Protein AF-A0A9X0DKF1-F1 (afdb_monomer_lite)

InterPro domains:
  IPR029063 S-adenosyl-L-methionine-dependent methyltransferase superfamily [G3DSA:3.40.50.150] (32-149)

Secondary structure (DSSP, 8-state):
-HHHHHTTSEEEEETTEEEE-HHHHHTT-HHHHHHHHHIIIIIHHHHHHHHHHHHHTTT----SSS--HHHHHTT-SS-HHHHHHT-HHHHHHHHHHHHHHHHHHHHHHTTTHHHHS-HHHHS--TTS--PPPPTT------TT-SS---

Foldseek 3Di:
DVVCCVVPQWPAPDVVRIDGDPNVVCCVDPLSVLQVLLCVLPPVLLVVCVVVVCVVVVVDDDDVDQDDSVCVSVVHSDDPVVVVVVPVPNVVSNLSNVVSVVVVCCVPVVVVCCVVCVLVVVQCPPPDPPDPPPPDDDSDDDDPPSDDDD

Radius of gyration: 23.32 Å; chains: 1; bounding box: 73×34×46 Å

Structure (mmCIF, N/CA/C/O backbone):
data_AF-A0A9X0DKF1-F1
#
_entry.id   AF-A0A9X0DKF1-F1
#
loop_
_atom_site.group_PDB
_atom_site.id
_atom_site.type_symbol
_atom_site.label_atom_id
_atom_site.label_alt_id
_atom_site.label_comp_id
_atom_site.label_asym_id
_atom_site.label_entity_id
_atom_site.label_seq_id
_atom_site.pdbx_PDB_ins_code
_atom_site.Cartn_x
_atom_site.Cartn_y
_atom_site.Cartn_z
_atom_site.occupancy
_atom_site.B_iso_or_equiv
_atom_site.auth_seq_id
_atom_site.auth_comp_id
_atom_site.auth_asym_id
_atom_site.auth_atom_id
_atom_site.pdbx_PDB_model_num
ATOM 1 N N . MET A 1 1 ? -21.777 5.552 7.125 1.00 92.00 1 MET A N 1
ATOM 2 C CA . MET A 1 1 ? -21.644 4.747 8.361 1.00 92.00 1 MET A CA 1
ATOM 3 C C . MET A 1 1 ? -22.256 3.355 8.259 1.00 92.00 1 MET A C 1
ATOM 5 O O . MET A 1 1 ? -21.546 2.410 8.569 1.00 92.00 1 MET A O 1
ATOM 9 N N . ARG A 1 2 ? -23.487 3.188 7.748 1.00 92.88 2 ARG A N 1
ATOM 10 C CA . ARG A 1 2 ? -24.169 1.877 7.619 1.00 92.88 2 ARG A CA 1
ATOM 11 C C . ARG A 1 2 ? -23.313 0.738 7.042 1.00 92.88 2 ARG A C 1
ATOM 13 O O . ARG A 1 2 ? -23.242 -0.325 7.644 1.00 92.88 2 ARG A O 1
ATOM 20 N N . ALA A 1 3 ? -22.587 0.974 5.945 1.00 94.75 3 ALA A N 1
ATOM 21 C CA . ALA A 1 3 ? -21.673 -0.027 5.383 1.00 94.75 3 ALA A CA 1
ATOM 22 C C . ALA A 1 3 ? -20.575 -0.450 6.382 1.00 94.75 3 ALA A C 1
ATOM 24 O O . ALA A 1 3 ? -20.350 -1.637 6.591 1.00 94.75 3 ALA A O 1
ATOM 25 N N . LEU A 1 4 ? -19.943 0.511 7.064 1.00 94.44 4 LEU A N 1
ATOM 26 C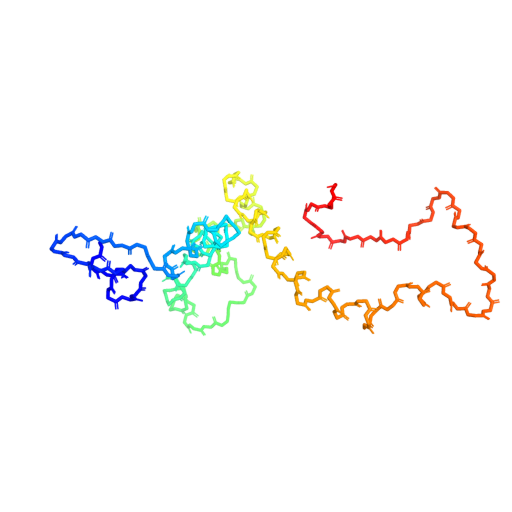 CA . LEU A 1 4 ? -18.884 0.253 8.047 1.00 94.44 4 LEU A CA 1
ATOM 27 C C . LEU A 1 4 ? -19.399 -0.455 9.306 1.00 94.44 4 LEU A C 1
ATOM 29 O O . LEU A 1 4 ? -18.665 -1.248 9.890 1.00 94.44 4 LEU A O 1
ATOM 33 N N . VAL A 1 5 ? -20.643 -0.197 9.710 1.00 95.75 5 VAL A N 1
ATOM 34 C CA . VAL A 1 5 ? -21.307 -0.942 10.790 1.00 95.75 5 VAL A CA 1
ATOM 35 C C . VAL A 1 5 ? -21.621 -2.367 10.336 1.00 95.75 5 VAL A C 1
ATOM 37 O O . VAL A 1 5 ? -21.288 -3.312 11.041 1.00 95.75 5 VAL A O 1
ATOM 40 N N . SER A 1 6 ? -22.150 -2.546 9.119 1.00 94.75 6 SER A N 1
ATOM 41 C CA . SER A 1 6 ? -22.485 -3.874 8.578 1.00 94.75 6 SER A CA 1
ATOM 42 C C . SER A 1 6 ? -21.275 -4.809 8.456 1.00 94.75 6 SER A C 1
ATOM 44 O O . SER A 1 6 ? -21.402 -6.010 8.666 1.00 94.75 6 SER A O 1
ATOM 46 N N . VAL A 1 7 ? -20.081 -4.260 8.189 1.00 94.19 7 VAL A N 1
ATOM 47 C CA . VAL A 1 7 ? -18.818 -5.023 8.158 1.00 94.19 7 VAL A CA 1
ATOM 48 C C . VAL A 1 7 ? -18.086 -5.046 9.515 1.00 94.19 7 VAL A C 1
ATOM 50 O O . VAL A 1 7 ? -16.983 -5.588 9.637 1.00 94.19 7 VAL A O 1
ATOM 53 N N . GLY A 1 8 ? -18.687 -4.459 10.554 1.00 93.44 8 GLY A N 1
ATOM 54 C CA . GLY A 1 8 ? -18.203 -4.481 11.936 1.00 93.44 8 GLY A CA 1
ATOM 55 C C . GLY A 1 8 ? -17.006 -3.573 12.226 1.00 93.44 8 GLY A C 1
ATOM 56 O O . GLY A 1 8 ? -16.334 -3.760 13.241 1.00 93.44 8 GLY A O 1
ATOM 57 N N . ILE A 1 9 ? -16.698 -2.602 11.361 1.00 94.94 9 ILE A N 1
ATOM 58 C CA . ILE A 1 9 ? -15.641 -1.618 11.632 1.00 94.94 9 ILE A CA 1
ATOM 59 C C . ILE A 1 9 ? -16.059 -0.689 12.772 1.00 94.94 9 ILE A C 1
ATOM 61 O O . ILE A 1 9 ? -15.239 -0.433 13.643 1.00 94.94 9 ILE A O 1
ATOM 65 N N . PHE A 1 10 ? -17.318 -0.252 12.814 1.00 96.38 10 PHE A N 1
ATOM 66 C CA . PHE A 1 10 ? -17.898 0.527 13.916 1.00 96.38 10 PHE A CA 1
ATOM 67 C C . PHE A 1 10 ? -19.101 -0.197 14.520 1.00 96.38 10 PHE A C 1
ATOM 69 O O . PHE A 1 10 ? -19.655 -1.100 13.896 1.00 96.38 10 PHE A O 1
ATOM 76 N N . THR A 1 11 ? -19.511 0.221 15.715 1.00 96.00 11 THR A N 1
ATOM 77 C CA . THR A 1 11 ? -20.733 -0.257 16.372 1.00 96.00 11 THR A CA 1
ATOM 78 C C . THR A 1 11 ? -21.731 0.893 16.451 1.00 96.00 11 THR A C 1
ATOM 80 O O . THR A 1 11 ? -21.369 1.963 16.931 1.00 96.00 11 THR A O 1
ATOM 83 N N . GLU A 1 12 ? -22.959 0.695 15.976 1.00 96.25 12 GLU A N 1
ATOM 84 C CA . GLU A 1 12 ? -24.074 1.622 16.216 1.00 96.25 12 GLU A CA 1
ATOM 85 C C . GLU A 1 12 ? -24.655 1.322 17.602 1.00 96.25 12 GLU A C 1
ATOM 87 O O . GLU A 1 12 ? -24.950 0.166 17.907 1.00 96.25 12 GLU A O 1
ATOM 92 N N . VAL A 1 13 ? -24.701 2.330 18.472 1.00 95.69 13 VAL A N 1
ATOM 93 C CA . VAL A 1 13 ? -25.112 2.196 19.883 1.00 95.69 13 VAL A CA 1
ATOM 94 C C . VAL A 1 13 ? -26.466 2.844 20.165 1.00 95.69 13 VAL A C 1
ATOM 96 O O . VAL A 1 13 ? -27.084 2.515 21.170 1.00 95.69 13 VAL A O 1
ATOM 99 N N . ASP A 1 14 ? -26.908 3.733 19.277 1.00 95.12 14 ASP A N 1
ATOM 100 C CA . ASP A 1 14 ? -28.234 4.349 19.241 1.00 95.12 14 ASP A CA 1
ATOM 101 C C . ASP A 1 14 ? -28.501 4.854 17.810 1.00 95.12 14 ASP A C 1
ATOM 103 O O . ASP A 1 14 ? -27.594 4.798 16.971 1.00 95.12 14 ASP A O 1
ATOM 107 N N . GLU A 1 15 ? -29.703 5.354 17.521 1.00 94.19 15 GLU A N 1
ATOM 108 C CA . GLU A 1 15 ? -30.057 5.917 16.214 1.00 94.19 15 GLU A CA 1
ATOM 109 C C . GLU A 1 15 ? -29.025 6.969 15.774 1.00 94.19 15 GLU A C 1
ATOM 111 O O . GLU A 1 15 ? -28.771 7.963 16.456 1.00 94.19 15 GLU A O 1
ATOM 116 N N . GLU A 1 16 ? -28.357 6.690 14.649 1.00 93.25 16 GLU A N 1
ATOM 117 C CA . GLU A 1 16 ? -27.294 7.523 14.073 1.00 93.25 16 GLU A CA 1
ATOM 118 C C . GLU A 1 16 ? -26.107 7.820 15.012 1.00 93.25 16 GLU A C 1
ATOM 120 O O . GLU A 1 16 ? -25.279 8.691 14.729 1.00 93.25 16 GLU A O 1
ATOM 125 N N . THR A 1 17 ? -25.952 7.046 16.088 1.00 95.75 17 THR A N 1
ATOM 126 C CA . THR A 1 17 ? -24.883 7.197 17.078 1.00 95.75 17 THR A CA 1
ATOM 127 C C . THR A 1 17 ? -23.934 6.005 17.034 1.00 95.75 17 THR A C 1
ATOM 129 O O . THR A 1 17 ? -24.336 4.851 17.176 1.00 95.75 17 THR A O 1
ATOM 132 N N . TYR A 1 18 ? -22.634 6.273 16.876 1.00 95.94 18 TYR A N 1
ATOM 133 C CA . TYR A 1 18 ? -21.626 5.239 16.626 1.00 95.94 18 TYR A CA 1
ATOM 134 C C . TYR A 1 18 ? -20.466 5.299 17.623 1.00 95.94 18 TYR A C 1
ATOM 136 O O . TYR A 1 18 ? -19.957 6.372 17.942 1.00 95.94 18 TYR A O 1
ATOM 144 N N . ALA A 1 19 ? -19.987 4.134 18.056 1.00 95.19 19 ALA A N 1
ATOM 145 C CA . ALA A 1 19 ? -18.855 3.984 18.963 1.00 95.19 19 ALA A CA 1
ATOM 146 C C . ALA A 1 19 ? -17.671 3.249 18.310 1.00 95.19 19 ALA A C 1
ATOM 148 O O . ALA A 1 19 ? -17.830 2.359 17.465 1.00 95.19 19 ALA A O 1
ATOM 149 N N . HIS A 1 20 ? -16.458 3.606 18.746 1.00 95.25 20 HIS A N 1
ATOM 150 C CA . HIS A 1 20 ? -15.231 2.906 18.372 1.00 95.25 20 HIS A CA 1
ATOM 151 C C . HIS A 1 20 ? -15.159 1.514 19.011 1.00 95.25 20 HIS A C 1
ATOM 153 O O . HIS A 1 20 ? -15.276 1.361 20.224 1.00 95.25 20 HIS A O 1
ATOM 159 N N . ASN A 1 21 ? -14.828 0.512 18.202 1.00 93.50 21 ASN A N 1
ATOM 160 C CA . ASN A 1 21 ? -14.467 -0.835 18.643 1.00 93.50 21 ASN A CA 1
ATOM 161 C C . ASN A 1 21 ? -13.005 -1.170 18.282 1.00 93.50 21 ASN A C 1
ATOM 163 O O . ASN A 1 21 ? -12.305 -0.369 17.652 1.00 93.50 21 ASN A O 1
ATOM 167 N N . THR A 1 22 ? -12.535 -2.365 18.647 1.00 93.19 22 THR A N 1
ATOM 168 C CA . THR A 1 22 ? -11.163 -2.822 18.364 1.00 93.19 22 THR A CA 1
ATOM 169 C C . THR A 1 22 ? -10.784 -2.706 16.883 1.00 93.19 22 THR A C 1
ATOM 171 O O . THR A 1 22 ? -9.667 -2.293 16.586 1.00 93.19 22 THR A O 1
ATOM 174 N N . ARG A 1 23 ? -11.701 -2.991 15.946 1.00 91.69 23 ARG A N 1
ATOM 175 C CA . ARG A 1 23 ? -11.438 -2.908 14.500 1.00 91.69 23 ARG A CA 1
ATOM 176 C C . ARG A 1 23 ? -11.299 -1.464 14.032 1.00 91.69 23 ARG A C 1
ATOM 178 O O . ARG A 1 23 ? -10.307 -1.154 13.383 1.00 91.69 23 ARG A O 1
ATOM 185 N N . SER A 1 24 ? -12.208 -0.558 14.407 1.00 92.56 24 SER A N 1
ATOM 186 C CA . SER A 1 24 ? -12.053 0.874 14.070 1.00 92.56 24 SER A CA 1
ATOM 187 C C . SER A 1 24 ? -10.771 1.485 14.641 1.00 92.56 24 SER A C 1
ATOM 189 O O . SER A 1 24 ? -10.168 2.340 13.999 1.00 92.56 24 SER A O 1
ATOM 191 N N . LYS A 1 25 ? -10.318 1.038 15.821 1.00 92.69 25 LYS A N 1
ATOM 192 C CA . LYS A 1 25 ? -9.076 1.524 16.438 1.00 92.69 25 LYS A CA 1
ATOM 193 C C . LYS A 1 25 ? -7.833 1.135 15.635 1.00 92.69 25 LYS A C 1
ATOM 195 O O . LYS A 1 25 ? -6.855 1.867 15.658 1.00 92.69 25 LYS A O 1
ATOM 200 N N . ILE A 1 26 ? -7.863 0.056 14.850 1.00 89.94 26 ILE A N 1
ATOM 201 C CA . ILE A 1 26 ? -6.753 -0.271 13.934 1.00 89.94 26 ILE A CA 1
ATOM 202 C C . ILE A 1 26 ? -6.556 0.857 12.910 1.00 89.94 26 ILE A C 1
ATOM 204 O O . ILE A 1 26 ? -5.426 1.215 12.590 1.00 89.94 26 ILE A O 1
ATOM 208 N N . PHE A 1 27 ? -7.641 1.501 12.470 1.00 87.88 27 PHE A N 1
ATOM 209 C CA . PHE A 1 27 ? -7.584 2.637 11.551 1.00 87.88 27 PHE A CA 1
ATOM 210 C C . PHE A 1 27 ? -7.053 3.920 12.195 1.00 87.88 27 PHE A C 1
ATOM 212 O O . PHE A 1 27 ? -6.965 4.921 11.493 1.00 87.88 27 PHE A O 1
ATOM 219 N N . THR A 1 28 ? -6.704 3.954 13.485 1.00 89.12 28 THR A N 1
ATOM 220 C CA . THR A 1 28 ? -5.980 5.091 14.088 1.00 89.12 28 THR A CA 1
ATOM 221 C C . THR A 1 28 ? -4.468 4.893 14.090 1.00 89.12 28 THR A C 1
ATOM 223 O O . THR A 1 28 ? -3.733 5.867 14.225 1.00 89.12 28 THR A O 1
ATOM 226 N N . ASN A 1 29 ? -3.994 3.664 13.880 1.00 89.94 29 ASN A N 1
ATOM 227 C CA . ASN A 1 29 ? -2.577 3.348 13.825 1.00 89.94 29 ASN A CA 1
ATOM 228 C C . ASN A 1 29 ? -1.939 3.900 12.533 1.00 89.94 29 ASN A C 1
ATOM 230 O O . ASN A 1 29 ? -2.387 3.591 11.427 1.00 89.94 29 ASN A O 1
ATOM 234 N N . THR A 1 30 ? -0.876 4.696 12.674 1.00 88.06 30 THR A N 1
ATOM 235 C CA . TH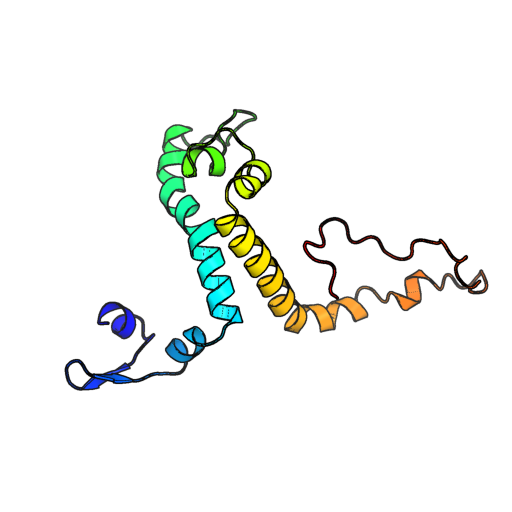R A 1 30 ? -0.180 5.340 11.546 1.00 88.06 30 THR A CA 1
ATOM 236 C C . THR A 1 30 ? 0.390 4.329 10.556 1.00 88.06 30 THR A C 1
ATOM 238 O O . THR A 1 30 ? 0.186 4.486 9.357 1.00 88.06 30 THR A O 1
ATOM 241 N N . LEU A 1 31 ? 1.019 3.253 11.039 1.00 87.12 31 LEU A N 1
ATOM 242 C CA . LEU A 1 31 ? 1.563 2.191 10.189 1.00 87.12 31 LEU A CA 1
ATOM 243 C C . LEU A 1 31 ? 0.461 1.556 9.328 1.00 87.12 31 LEU A C 1
ATOM 245 O O . LEU A 1 31 ? 0.611 1.408 8.117 1.00 87.12 31 LEU A O 1
ATOM 249 N N . PHE A 1 32 ? -0.680 1.229 9.937 1.00 88.12 32 PHE A N 1
ATOM 250 C CA . PHE A 1 32 ? -1.821 0.670 9.217 1.00 88.12 32 PHE A CA 1
ATOM 251 C C . PHE A 1 32 ? -2.393 1.653 8.188 1.00 88.12 32 PHE A C 1
ATOM 253 O O . PHE A 1 32 ? -2.679 1.258 7.059 1.00 88.12 32 PHE A O 1
ATOM 260 N N . ARG A 1 33 ? -2.516 2.940 8.537 1.00 89.50 33 ARG A N 1
ATOM 261 C CA . ARG A 1 33 ? -2.966 3.989 7.606 1.00 89.50 33 ARG A CA 1
ATOM 262 C C . ARG A 1 33 ? -2.050 4.114 6.394 1.00 89.50 33 ARG A C 1
ATOM 264 O O . ARG A 1 33 ? -2.555 4.192 5.276 1.00 89.50 33 ARG A O 1
ATOM 271 N N . THR A 1 34 ? -0.735 4.103 6.603 1.00 89.62 34 THR A N 1
ATOM 272 C CA . THR A 1 34 ? 0.254 4.174 5.521 1.00 89.62 34 THR A CA 1
ATOM 273 C C . THR A 1 34 ? 0.118 2.982 4.579 1.00 89.62 34 THR A C 1
ATOM 275 O O . THR A 1 34 ? -0.000 3.175 3.372 1.00 89.62 34 THR A O 1
ATOM 278 N N . LEU A 1 35 ? 0.007 1.762 5.115 1.00 88.31 35 LEU A N 1
ATOM 279 C CA . LEU A 1 35 ? -0.198 0.556 4.304 1.00 88.31 35 LEU A CA 1
ATOM 280 C C . LEU A 1 35 ? -1.521 0.589 3.523 1.00 88.31 35 LEU A C 1
ATOM 282 O O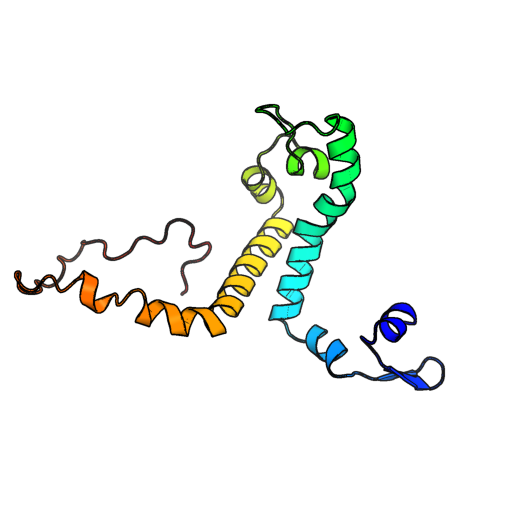 . LEU A 1 35 ? -1.549 0.246 2.343 1.00 88.31 35 LEU A O 1
ATOM 286 N N . MET A 1 36 ? -2.617 1.032 4.150 1.00 88.88 36 MET A N 1
ATOM 287 C CA . MET A 1 36 ? -3.912 1.179 3.474 1.00 88.88 36 MET A CA 1
ATOM 288 C C . MET A 1 36 ? -3.849 2.204 2.338 1.00 88.88 36 MET A C 1
ATOM 290 O O . MET A 1 36 ? -4.388 1.945 1.263 1.00 88.88 36 MET A O 1
ATOM 294 N N . ARG A 1 37 ? -3.164 3.337 2.548 1.00 88.81 37 ARG A N 1
ATOM 295 C CA . ARG A 1 37 ? -2.941 4.357 1.513 1.00 88.81 37 ARG A CA 1
ATOM 296 C C . ARG A 1 37 ? -2.104 3.806 0.355 1.00 88.81 37 ARG A C 1
ATOM 298 O O . ARG A 1 37 ? -2.444 4.049 -0.801 1.00 88.81 37 ARG A O 1
ATOM 305 N N . GLY A 1 38 ? -1.070 3.020 0.653 1.00 87.06 38 GLY A N 1
ATOM 306 C CA . GLY A 1 38 ? -0.289 2.297 -0.350 1.00 87.06 38 GLY A CA 1
ATOM 307 C C . GLY A 1 38 ? -1.150 1.348 -1.183 1.00 87.06 38 GLY A C 1
ATOM 308 O O . GLY A 1 38 ? -1.162 1.433 -2.408 1.00 87.06 38 GLY A O 1
ATOM 309 N N . MET A 1 39 ? -1.954 0.498 -0.539 1.00 85.75 39 MET A N 1
ATOM 310 C CA . MET A 1 39 ? -2.861 -0.424 -1.238 1.00 85.75 39 MET A CA 1
ATOM 311 C C . MET A 1 39 ? -3.912 0.300 -2.091 1.00 85.75 39 MET A C 1
ATOM 313 O O . MET A 1 39 ? -4.243 -0.166 -3.186 1.00 85.75 39 MET A O 1
ATOM 317 N N . SER A 1 40 ? -4.437 1.437 -1.625 1.00 86.31 40 SER A N 1
ATOM 318 C CA . SER A 1 40 ? -5.420 2.207 -2.391 1.00 86.31 40 SER A CA 1
ATOM 319 C C . SER A 1 40 ? -4.812 2.894 -3.613 1.00 86.31 40 SER A C 1
ATOM 321 O O . SER A 1 40 ? -5.462 2.920 -4.651 1.00 86.31 40 SER A O 1
ATOM 323 N N . SER A 1 41 ? -3.588 3.426 -3.510 1.00 83.62 41 SER A N 1
ATOM 324 C CA . SER A 1 41 ? -2.919 4.113 -4.630 1.00 83.62 41 SER A CA 1
ATOM 325 C C . SER A 1 41 ? -2.342 3.133 -5.644 1.00 83.62 41 SER A C 1
ATOM 327 O O . SER A 1 41 ? -2.479 3.317 -6.848 1.00 83.62 41 SER A O 1
ATOM 329 N N . ILE A 1 42 ? -1.707 2.069 -5.150 1.00 79.25 42 ILE A N 1
ATOM 330 C CA . ILE A 1 42 ? -0.933 1.147 -5.977 1.00 79.25 42 ILE A CA 1
ATOM 331 C C . ILE A 1 42 ? -1.851 0.032 -6.475 1.00 79.25 42 ILE A C 1
ATOM 333 O O . ILE A 1 42 ? -2.068 -0.103 -7.666 1.00 79.25 42 ILE A O 1
ATOM 337 N N . MET A 1 43 ? -2.437 -0.763 -5.580 1.00 80.75 43 MET A N 1
ATOM 338 C CA . MET A 1 43 ? -3.051 -2.043 -5.955 1.00 80.75 43 MET A CA 1
ATOM 339 C C . MET A 1 43 ? -4.474 -1.910 -6.511 1.00 80.75 43 MET A C 1
ATOM 341 O O . MET A 1 43 ? -4.850 -2.612 -7.450 1.00 80.75 43 MET A O 1
ATOM 345 N N . THR A 1 44 ? -5.275 -1.015 -5.932 1.00 86.56 44 THR A N 1
ATOM 346 C CA . THR A 1 44 ? -6.706 -0.903 -6.262 1.00 86.56 44 THR A CA 1
ATOM 347 C C . THR A 1 44 ? -6.958 -0.550 -7.736 1.00 86.56 44 THR A C 1
ATOM 349 O O . THR A 1 44 ? -7.771 -1.239 -8.357 1.00 86.56 44 THR A O 1
ATOM 352 N N . PRO A 1 45 ? -6.260 0.429 -8.350 1.00 86.50 45 PRO A N 1
ATOM 353 C CA . PRO A 1 45 ? -6.459 0.751 -9.764 1.00 86.50 45 PRO A CA 1
ATOM 354 C C . PRO A 1 45 ? -6.184 -0.436 -10.694 1.00 86.50 45 PRO A C 1
ATOM 356 O O . PRO A 1 45 ? -6.946 -0.669 -11.632 1.00 86.50 45 PRO A O 1
ATOM 359 N N . TYR A 1 46 ? -5.145 -1.229 -10.404 1.00 86.25 46 TYR A N 1
ATOM 360 C CA . TYR A 1 46 ? -4.810 -2.406 -11.207 1.00 86.25 46 TYR A CA 1
ATOM 361 C C . TYR A 1 46 ? -5.883 -3.485 -11.109 1.00 86.25 46 TYR A C 1
ATOM 363 O O . TYR A 1 46 ? -6.270 -4.037 -12.131 1.00 86.25 46 TYR A O 1
ATOM 371 N N . LEU A 1 47 ? -6.396 -3.767 -9.906 1.00 87.81 47 LEU A N 1
ATOM 372 C CA . LEU A 1 47 ? -7.448 -4.770 -9.714 1.00 87.81 47 LEU A CA 1
ATOM 373 C C . LEU A 1 47 ? -8.738 -4.392 -10.447 1.00 87.81 47 LEU A C 1
ATOM 375 O O . LEU A 1 47 ? -9.379 -5.255 -11.039 1.00 87.81 47 LEU A O 1
ATOM 379 N N . VAL A 1 48 ? -9.090 -3.104 -10.445 1.00 92.25 48 VAL A N 1
ATOM 380 C CA . VAL A 1 48 ? -10.269 -2.595 -11.158 1.00 92.25 48 VAL A CA 1
ATOM 381 C C . VAL A 1 48 ? -10.098 -2.716 -12.675 1.00 92.25 48 VAL A C 1
ATOM 383 O O . VAL A 1 48 ? -11.043 -3.088 -13.363 1.00 92.25 48 VAL A O 1
ATOM 386 N N . LYS A 1 49 ? -8.901 -2.437 -13.207 1.00 90.81 49 LYS A N 1
ATOM 387 C CA . LYS A 1 49 ? -8.619 -2.499 -14.652 1.00 90.81 49 LYS A CA 1
ATOM 388 C C . LYS A 1 49 ? -8.222 -3.877 -15.168 1.00 90.81 49 LYS A C 1
ATOM 390 O O . LYS A 1 49 ? -8.242 -4.085 -16.379 1.00 90.81 49 LYS A O 1
ATOM 395 N N . LEU A 1 50 ? -7.907 -4.823 -14.288 1.00 91.62 50 LEU A N 1
ATOM 396 C CA . LEU A 1 50 ? -7.443 -6.156 -14.664 1.00 91.62 50 LEU A CA 1
ATOM 397 C C . LEU A 1 50 ? -8.410 -6.892 -15.613 1.00 91.62 50 LEU A C 1
ATOM 399 O O . LEU A 1 50 ? -7.926 -7.406 -16.621 1.00 91.62 50 LEU A O 1
ATOM 403 N N . PRO A 1 51 ? -9.740 -6.931 -15.383 1.00 92.38 51 PRO A N 1
ATOM 404 C CA . PRO A 1 51 ? -10.648 -7.628 -16.295 1.00 92.38 51 PRO A CA 1
ATOM 405 C C . PRO A 1 51 ? -10.684 -6.997 -17.694 1.00 92.38 51 PRO A C 1
ATOM 407 O O . PRO A 1 51 ? -10.624 -7.712 -18.691 1.00 92.38 51 PRO A O 1
ATOM 410 N N . GLU A 1 52 ? -10.732 -5.662 -17.770 1.00 92.50 52 GLU A N 1
ATOM 411 C CA . GLU A 1 52 ? -10.734 -4.913 -19.037 1.00 92.50 52 GLU A CA 1
ATOM 412 C C . GLU A 1 52 ? -9.418 -5.108 -19.801 1.00 92.50 52 GLU A C 1
ATOM 414 O O . GLU A 1 52 ? -9.413 -5.346 -21.010 1.00 92.50 52 GLU A O 1
ATOM 419 N N . TYR A 1 53 ? -8.298 -5.074 -19.079 1.00 90.88 53 TYR A N 1
ATOM 420 C CA . TYR A 1 53 ? -6.976 -5.323 -19.631 1.00 90.88 53 TYR A CA 1
ATOM 421 C C . TYR A 1 53 ? -6.860 -6.733 -20.213 1.00 90.88 53 TYR A C 1
ATOM 423 O O . TYR A 1 53 ? -6.486 -6.884 -21.375 1.00 90.88 53 TYR A O 1
ATOM 431 N N . LEU A 1 54 ? -7.228 -7.763 -19.447 1.00 90.56 54 LEU A N 1
ATOM 432 C CA . LEU A 1 54 ? -7.182 -9.147 -19.921 1.00 90.56 54 LEU A CA 1
ATOM 433 C C . LEU A 1 54 ? -8.102 -9.357 -21.127 1.00 90.56 54 LEU A C 1
ATOM 435 O O . LEU A 1 54 ? -7.709 -10.021 -22.082 1.00 90.56 54 LEU A O 1
ATOM 439 N N . ALA A 1 55 ? -9.289 -8.746 -21.140 1.00 92.00 55 ALA A N 1
ATOM 440 C CA . ALA A 1 55 ? -10.163 -8.780 -22.308 1.00 92.00 55 ALA A CA 1
ATOM 441 C C . ALA A 1 55 ? -9.485 -8.148 -23.540 1.00 92.00 55 ALA A C 1
ATOM 443 O O . ALA A 1 55 ? -9.514 -8.735 -24.623 1.00 92.00 55 ALA A O 1
ATOM 444 N N . SER A 1 56 ? -8.802 -7.007 -23.374 1.00 89.25 56 SER A N 1
ATOM 445 C CA . SER A 1 56 ? -8.073 -6.330 -24.460 1.00 89.25 56 SER A CA 1
ATOM 446 C C . SER A 1 56 ? -6.932 -7.166 -25.051 1.00 89.25 56 SER A C 1
ATOM 448 O O . SER A 1 56 ? -6.654 -7.068 -26.245 1.00 89.25 56 SER A O 1
ATOM 450 N N . THR A 1 57 ? -6.311 -8.042 -24.255 1.00 88.06 57 THR A N 1
ATOM 451 C CA . THR A 1 57 ? -5.246 -8.944 -24.717 1.00 88.06 57 THR A CA 1
ATOM 452 C C . THR A 1 57 ? -5.775 -10.304 -25.174 1.00 88.06 57 THR A C 1
ATOM 454 O O . THR A 1 57 ? -4.987 -11.207 -25.457 1.00 88.06 57 THR A O 1
ATOM 457 N N . SER A 1 58 ? -7.101 -10.488 -25.255 1.00 89.25 58 SER A N 1
ATOM 458 C CA . SER A 1 58 ? -7.733 -11.798 -25.484 1.00 89.25 58 SER A CA 1
ATOM 459 C C . SER A 1 58 ? -7.250 -12.861 -24.489 1.00 89.25 58 SER A C 1
ATOM 461 O O . SER A 1 58 ? -7.016 -14.011 -24.860 1.00 89.25 58 SER A O 1
ATOM 463 N N . PHE A 1 59 ? -7.047 -12.450 -23.234 1.00 88.38 59 PHE A N 1
ATOM 464 C CA . PHE A 1 59 ? -6.537 -13.257 -22.124 1.00 88.38 59 PHE A CA 1
ATOM 465 C C . PHE A 1 59 ? -5.170 -13.891 -22.402 1.00 88.38 59 PHE A C 1
ATOM 467 O O . PHE A 1 59 ? -4.788 -14.878 -21.774 1.00 88.38 59 PHE A O 1
ATOM 474 N N . ARG A 1 60 ? -4.410 -13.330 -23.347 1.00 84.44 60 ARG A N 1
ATOM 475 C CA . ARG A 1 60 ? -3.044 -13.762 -23.620 1.00 84.44 60 ARG A CA 1
ATOM 476 C C . ARG A 1 60 ? -2.106 -13.093 -22.637 1.00 84.44 60 ARG A C 1
ATOM 478 O O . ARG A 1 60 ? -2.288 -11.924 -22.284 1.00 84.44 60 ARG A O 1
ATOM 485 N N . ASN A 1 61 ? -1.075 -13.838 -22.249 1.00 79.44 61 ASN A N 1
ATOM 486 C CA . ASN A 1 61 ? 0.030 -13.272 -21.495 1.00 79.44 61 ASN A CA 1
ATOM 487 C C . ASN A 1 61 ? 0.571 -12.062 -22.263 1.00 79.44 61 ASN A C 1
ATOM 489 O O . ASN A 1 61 ? 0.801 -12.177 -23.474 1.00 79.44 61 ASN A O 1
ATOM 493 N N . PRO A 1 62 ? 0.762 -10.914 -21.595 1.00 70.75 62 PRO A N 1
ATOM 494 C CA . PRO A 1 62 ? 1.410 -9.789 -22.235 1.00 70.75 62 PRO A CA 1
ATOM 495 C C . PRO A 1 62 ? 2.804 -10.238 -22.660 1.00 70.75 62 PRO A C 1
ATOM 497 O O . PRO A 1 62 ? 3.627 -10.613 -21.828 1.00 70.75 62 PRO A O 1
ATOM 500 N N . GLY A 1 63 ? 3.037 -10.288 -23.972 1.00 69.88 63 GLY A N 1
ATOM 501 C CA . GLY A 1 63 ? 4.372 -10.522 -24.513 1.00 69.88 63 GLY A CA 1
ATOM 502 C C . GLY A 1 63 ? 5.289 -9.328 -24.232 1.00 69.88 63 GLY A C 1
ATOM 503 O O . GLY A 1 63 ? 5.003 -8.472 -23.401 1.00 69.88 63 GLY A O 1
ATOM 504 N N . THR A 1 64 ? 6.354 -9.185 -25.013 1.00 61.72 64 THR A N 1
ATOM 505 C CA . THR A 1 64 ? 7.245 -8.005 -25.006 1.00 61.72 64 THR A CA 1
ATOM 506 C C . THR A 1 64 ? 6.576 -6.704 -25.485 1.00 61.72 64 THR A C 1
ATOM 508 O O . THR A 1 64 ? 7.241 -5.681 -25.634 1.00 61.72 64 THR A O 1
ATOM 511 N N . ALA A 1 65 ? 5.267 -6.726 -25.755 1.00 54.69 65 ALA A N 1
ATOM 512 C CA . ALA A 1 65 ? 4.521 -5.594 -26.279 1.00 54.69 65 ALA A CA 1
ATOM 513 C C . ALA A 1 65 ? 4.303 -4.507 -25.212 1.00 54.69 65 ALA A C 1
ATOM 515 O O . ALA A 1 65 ? 4.011 -4.781 -24.052 1.00 54.69 65 ALA A O 1
ATOM 516 N N . GLN A 1 66 ? 4.419 -3.261 -25.670 1.00 57.91 66 GLN A N 1
ATOM 517 C CA . GLN A 1 66 ? 4.562 -1.986 -24.952 1.00 57.91 66 GLN A CA 1
ATOM 518 C C . GLN A 1 66 ? 3.397 -1.552 -24.035 1.00 57.91 66 GLN A C 1
ATOM 520 O O . GLN A 1 66 ? 3.266 -0.361 -23.758 1.00 57.91 66 GLN A O 1
ATOM 525 N N . GLN A 1 67 ? 2.535 -2.465 -23.582 1.00 73.25 67 GLN A N 1
ATOM 526 C CA . GLN A 1 67 ? 1.420 -2.148 -22.685 1.00 73.25 67 GLN A CA 1
ATOM 527 C C . GLN A 1 67 ? 1.178 -3.284 -21.684 1.00 73.25 67 GLN A C 1
ATOM 529 O O . GLN A 1 67 ? 0.274 -4.109 -21.834 1.00 73.25 67 GLN A O 1
ATOM 534 N N . ASN A 1 68 ? 2.000 -3.325 -20.635 1.00 87.00 68 ASN A N 1
ATOM 535 C CA . ASN A 1 68 ? 1.688 -4.109 -19.440 1.00 87.00 68 ASN A CA 1
ATOM 536 C C . ASN A 1 68 ? 0.482 -3.496 -18.688 1.00 87.00 68 ASN A C 1
ATOM 538 O O . ASN A 1 68 ? 0.041 -2.383 -18.987 1.00 87.00 68 ASN A O 1
ATOM 542 N N . LEU A 1 69 ? -0.053 -4.209 -17.692 1.00 89.06 69 LEU A N 1
ATOM 543 C CA . LEU A 1 69 ? -1.217 -3.749 -16.923 1.00 89.06 69 LEU A CA 1
ATOM 544 C C . LEU A 1 69 ? -1.015 -2.357 -16.301 1.00 89.06 69 LEU A C 1
ATOM 546 O O . LEU A 1 69 ? -1.964 -1.577 -16.242 1.00 89.06 69 LEU A O 1
ATOM 550 N N . PHE A 1 70 ? 0.204 -2.026 -15.863 1.00 89.50 70 PHE A N 1
ATOM 551 C CA . PHE A 1 70 ? 0.512 -0.703 -15.320 1.00 89.50 70 PHE A CA 1
ATOM 552 C C . PHE A 1 70 ? 0.344 0.391 -16.381 1.00 89.50 70 PHE A C 1
ATOM 554 O O . PHE A 1 70 ? -0.394 1.351 -16.163 1.00 89.50 70 PHE A O 1
ATOM 561 N N . GLN A 1 71 ? 0.972 0.217 -17.544 1.00 89.25 71 GLN A N 1
ATOM 562 C CA . GLN A 1 71 ? 0.898 1.155 -18.667 1.00 89.25 71 GLN A CA 1
ATOM 563 C C . GLN A 1 71 ? -0.538 1.334 -19.165 1.00 89.25 71 GLN A C 1
ATOM 565 O O . GLN A 1 71 ? -0.958 2.458 -19.436 1.00 89.25 71 GLN A O 1
ATOM 570 N N . TYR A 1 72 ? -1.310 0.244 -19.207 1.00 90.25 72 TYR A N 1
ATOM 571 C CA . TYR A 1 72 ? -2.738 0.273 -19.520 1.00 90.25 72 TYR A CA 1
ATOM 572 C C . TYR A 1 72 ? -3.541 1.063 -18.477 1.00 90.25 72 TYR A C 1
ATOM 574 O O . TYR A 1 72 ? -4.301 1.963 -18.823 1.00 90.25 72 TYR A O 1
ATOM 582 N N . THR A 1 73 ? -3.343 0.762 -17.192 1.00 90.94 73 THR A N 1
ATOM 583 C CA . THR A 1 73 ? -4.111 1.357 -16.085 1.00 90.94 73 THR A CA 1
ATOM 584 C C . THR A 1 73 ? -3.828 2.846 -15.928 1.00 90.94 73 THR A C 1
ATOM 586 O O . THR A 1 73 ? -4.751 3.636 -15.749 1.00 90.94 73 THR A O 1
ATOM 589 N N . MET A 1 74 ? -2.557 3.238 -16.016 1.00 89.00 74 MET A N 1
ATOM 590 C CA . MET A 1 74 ? -2.121 4.627 -15.852 1.00 89.00 74 MET A CA 1
ATOM 591 C C . MET A 1 74 ? -2.125 5.415 -17.162 1.00 89.00 74 MET A C 1
ATOM 593 O O . MET A 1 74 ? -1.750 6.587 -17.162 1.00 89.00 74 MET A O 1
ATOM 597 N N . ASN A 1 75 ? -2.532 4.778 -18.267 1.00 90.12 75 ASN A N 1
ATOM 598 C CA . ASN A 1 75 ? -2.534 5.348 -19.610 1.00 90.12 75 ASN A CA 1
ATOM 599 C C . ASN A 1 75 ? -1.203 6.053 -19.941 1.00 90.12 75 ASN A C 1
ATOM 601 O O . ASN A 1 75 ? -1.156 7.244 -20.254 1.00 90.12 75 ASN A O 1
ATOM 605 N N . THR A 1 76 ? -0.099 5.321 -19.803 1.00 90.12 76 THR A N 1
ATOM 606 C CA . THR A 1 76 ? 1.262 5.843 -19.979 1.00 90.12 76 THR A CA 1
ATOM 607 C C . THR A 1 76 ? 2.119 4.893 -20.804 1.00 90.12 76 THR A C 1
AT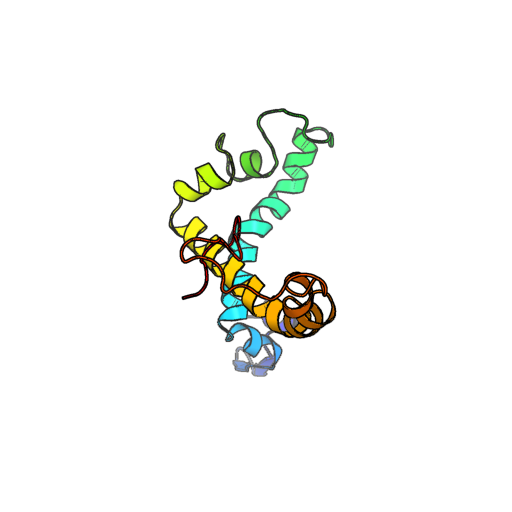OM 609 O O . THR A 1 76 ? 1.859 3.695 -20.872 1.00 90.12 76 THR A O 1
ATOM 612 N N . LYS A 1 77 ? 3.170 5.437 -21.422 1.00 90.50 77 LYS A N 1
ATOM 613 C CA . LYS A 1 77 ? 4.225 4.661 -22.096 1.00 90.50 77 LYS A CA 1
ATOM 614 C C . LYS A 1 77 ? 5.480 4.493 -21.239 1.00 90.50 77 LYS A C 1
ATOM 616 O O . LYS A 1 77 ? 6.345 3.701 -21.593 1.00 90.50 77 LYS A O 1
ATOM 621 N N . LEU A 1 78 ? 5.580 5.237 -20.138 1.00 91.19 78 LEU A N 1
ATOM 622 C CA . LEU A 1 78 ? 6.713 5.161 -19.219 1.00 91.19 78 LEU A CA 1
ATOM 623 C C . LEU A 1 78 ? 6.744 3.800 -18.514 1.00 91.19 78 LEU A C 1
ATOM 625 O O . LEU A 1 78 ? 5.703 3.158 -18.333 1.00 91.19 78 LEU A O 1
ATOM 629 N N . SER A 1 79 ? 7.928 3.370 -18.087 1.00 88.94 79 SER A N 1
ATOM 630 C CA . SER A 1 79 ? 8.036 2.326 -17.069 1.00 88.94 79 SER A CA 1
ATOM 631 C C . SER A 1 79 ? 7.517 2.836 -15.717 1.00 88.94 79 SER A C 1
ATOM 633 O O . SER A 1 79 ? 7.297 4.033 -15.520 1.00 88.94 79 SER A O 1
ATOM 635 N N . TYR A 1 80 ? 7.301 1.919 -14.773 1.00 87.25 80 TYR A N 1
ATOM 636 C CA . TYR A 1 80 ? 6.750 2.253 -13.458 1.00 87.25 80 TYR A CA 1
ATOM 637 C C . TYR A 1 80 ? 7.584 3.305 -12.713 1.00 87.25 80 TYR A C 1
ATOM 639 O O . TYR A 1 80 ? 7.046 4.321 -12.278 1.00 87.25 80 TYR A O 1
ATOM 647 N N . PHE A 1 81 ? 8.902 3.100 -12.621 1.00 88.19 81 PHE A N 1
ATOM 648 C CA . PHE A 1 81 ? 9.791 4.015 -11.903 1.00 88.19 81 PHE A CA 1
ATOM 649 C C . PHE A 1 81 ? 9.936 5.364 -12.613 1.00 88.19 81 PHE A C 1
ATOM 651 O O . PHE A 1 81 ? 9.847 6.403 -11.964 1.00 88.19 81 PHE A O 1
ATOM 658 N N . GLU A 1 82 ? 10.054 5.378 -13.945 1.00 91.88 82 GLU A N 1
ATOM 659 C CA . GLU A 1 82 ? 10.063 6.630 -14.716 1.00 91.88 82 GLU A CA 1
ATOM 660 C C . GLU A 1 82 ? 8.785 7.441 -14.483 1.00 91.88 82 GLU A C 1
ATOM 662 O O . GLU A 1 82 ? 8.841 8.649 -14.266 1.00 91.88 82 GLU A O 1
ATOM 667 N N . TRP A 1 83 ? 7.622 6.784 -14.473 1.00 91.69 83 TRP A N 1
ATOM 668 C CA . TRP A 1 83 ? 6.354 7.444 -14.180 1.00 91.69 83 TRP A CA 1
ATOM 669 C C . TRP A 1 83 ? 6.288 7.968 -12.742 1.00 91.69 83 TRP A C 1
ATOM 671 O O . TRP A 1 83 ? 5.847 9.102 -12.547 1.00 91.69 83 TRP A O 1
ATOM 681 N N . LEU A 1 84 ? 6.762 7.206 -11.749 1.00 90.50 84 LEU A N 1
ATOM 682 C CA . LEU A 1 84 ? 6.806 7.653 -10.352 1.00 90.50 84 LEU A CA 1
ATOM 683 C C . LEU A 1 84 ? 7.631 8.929 -10.180 1.00 90.50 84 LEU A C 1
ATOM 685 O O . LEU A 1 84 ? 7.194 9.841 -9.479 1.00 90.50 84 LEU A O 1
ATOM 689 N N . HIS A 1 85 ? 8.765 9.053 -10.873 1.00 91.00 85 HIS A N 1
ATOM 690 C CA . HIS A 1 85 ? 9.571 10.277 -10.840 1.00 91.00 85 HIS A CA 1
ATOM 691 C C . HIS A 1 85 ? 8.827 11.506 -11.388 1.00 91.00 85 HIS A C 1
ATOM 693 O O . HIS A 1 85 ? 9.124 12.630 -10.992 1.00 91.00 85 HIS A O 1
ATOM 699 N N . THR A 1 86 ? 7.808 11.319 -12.235 1.00 92.94 86 THR A N 1
ATOM 700 C CA . THR A 1 86 ? 6.928 12.414 -12.690 1.00 92.94 86 THR A CA 1
ATOM 701 C C . THR A 1 86 ? 5.785 12.732 -11.718 1.00 92.94 86 THR A C 1
ATOM 703 O O . THR A 1 86 ? 5.043 13.696 -11.929 1.00 92.94 86 THR A O 1
ATOM 706 N N . LYS A 1 87 ? 5.607 11.930 -10.660 1.00 92.00 87 LYS A N 1
ATOM 707 C CA . LYS A 1 87 ? 4.497 12.008 -9.701 1.00 92.00 87 LYS A CA 1
ATOM 708 C C . LYS A 1 87 ? 5.022 12.033 -8.257 1.00 92.00 87 LYS A C 1
ATOM 710 O O . LYS A 1 87 ? 4.897 11.032 -7.554 1.00 92.00 87 LYS A O 1
ATOM 715 N N . PRO A 1 88 ? 5.509 13.188 -7.758 1.00 90.94 88 PRO A N 1
ATOM 716 C CA . PRO A 1 88 ? 6.101 13.297 -6.418 1.00 90.94 88 PRO A CA 1
ATOM 717 C C . PRO A 1 88 ? 5.217 12.751 -5.288 1.00 90.94 88 PRO A C 1
ATOM 719 O O . PRO A 1 88 ? 5.706 12.099 -4.373 1.00 90.94 88 PRO A O 1
ATOM 722 N N . ARG A 1 89 ? 3.897 12.954 -5.382 1.00 91.00 89 ARG A N 1
ATOM 723 C CA . ARG A 1 89 ? 2.931 12.424 -4.409 1.00 91.00 89 ARG A CA 1
ATOM 724 C C . ARG A 1 89 ? 2.850 10.894 -4.410 1.00 91.00 89 ARG A C 1
ATOM 726 O O . ARG A 1 89 ? 2.687 10.300 -3.352 1.00 91.00 89 ARG A O 1
ATOM 733 N N . GLU A 1 90 ? 2.901 10.264 -5.580 1.00 89.62 90 GLU A N 1
ATOM 734 C CA . GLU A 1 90 ? 2.850 8.799 -5.681 1.00 89.62 90 GLU A CA 1
ATOM 735 C C . GLU A 1 90 ? 4.174 8.187 -5.232 1.00 89.62 90 GLU A C 1
ATOM 737 O O . GLU A 1 90 ? 4.168 7.183 -4.526 1.00 89.62 90 GLU A O 1
ATOM 742 N N . LEU A 1 91 ? 5.294 8.839 -5.556 1.00 90.62 91 LEU A N 1
ATOM 743 C CA . LEU A 1 91 ? 6.612 8.462 -5.054 1.00 90.62 91 LEU A CA 1
ATOM 744 C C . LEU A 1 91 ? 6.643 8.462 -3.517 1.00 90.62 91 LEU A C 1
ATOM 746 O O . LEU A 1 91 ? 6.985 7.446 -2.923 1.00 90.62 91 LEU A O 1
ATOM 750 N N . GLU A 1 92 ? 6.181 9.540 -2.874 1.00 91.56 92 GLU A N 1
ATOM 751 C CA . GLU A 1 92 ? 6.081 9.626 -1.408 1.00 91.56 92 GLU A CA 1
ATOM 752 C C . GLU A 1 92 ? 5.242 8.478 -0.817 1.00 91.56 92 GLU A C 1
ATOM 754 O O . GLU A 1 92 ? 5.624 7.870 0.186 1.00 91.56 92 GLU A O 1
ATOM 759 N N . ILE A 1 93 ? 4.100 8.155 -1.438 1.00 90.19 93 ILE A N 1
ATOM 760 C CA . ILE A 1 93 ? 3.229 7.057 -0.994 1.00 90.19 93 ILE A CA 1
ATOM 761 C C . ILE A 1 93 ? 3.947 5.713 -1.104 1.00 90.19 93 ILE A C 1
ATOM 763 O O . ILE A 1 93 ? 3.867 4.913 -0.168 1.00 90.19 93 ILE A O 1
ATOM 767 N N . VAL A 1 94 ? 4.619 5.451 -2.226 1.00 88.31 94 VAL A N 1
ATOM 768 C CA . VAL A 1 94 ? 5.335 4.193 -2.474 1.00 88.31 94 VAL A CA 1
ATOM 769 C C . VAL A 1 94 ? 6.470 4.026 -1.469 1.00 88.31 94 VAL A C 1
ATOM 771 O O . VAL A 1 94 ? 6.474 3.021 -0.759 1.00 88.31 94 VAL A O 1
ATOM 774 N N . THR A 1 95 ? 7.338 5.027 -1.315 1.00 88.88 95 THR A N 1
ATOM 775 C CA . THR A 1 95 ? 8.454 5.006 -0.355 1.00 88.88 95 THR A CA 1
ATOM 776 C C . THR A 1 95 ? 7.949 4.829 1.079 1.00 88.88 95 THR A C 1
ATOM 778 O O . THR A 1 95 ? 8.364 3.909 1.784 1.00 88.88 95 THR A O 1
ATOM 781 N N . SER A 1 96 ? 6.934 5.595 1.499 1.00 89.94 96 SER A N 1
ATOM 782 C CA . SER A 1 96 ? 6.337 5.443 2.839 1.00 89.94 96 SER A CA 1
ATOM 783 C C . SER A 1 96 ? 5.757 4.040 3.066 1.00 89.94 96 SER A C 1
ATOM 785 O O . SER A 1 96 ? 5.826 3.487 4.166 1.00 89.94 96 SER A O 1
ATOM 787 N N . THR A 1 97 ? 5.167 3.441 2.028 1.00 89.00 97 THR A N 1
ATOM 788 C CA . THR A 1 97 ? 4.592 2.089 2.089 1.00 89.00 97 THR A CA 1
ATOM 789 C C . THR A 1 97 ? 5.679 1.020 2.161 1.00 89.00 97 THR A C 1
ATOM 791 O O . THR A 1 97 ? 5.526 0.048 2.908 1.00 89.00 97 THR A O 1
ATOM 794 N N . MET A 1 98 ? 6.779 1.187 1.424 1.00 85.19 98 MET A N 1
ATOM 795 C CA . MET A 1 98 ? 7.939 0.294 1.469 1.00 85.19 98 MET A CA 1
ATOM 796 C C . MET A 1 98 ? 8.576 0.305 2.863 1.00 85.19 98 MET A C 1
ATOM 798 O O . MET A 1 98 ? 8.752 -0.757 3.469 1.00 85.19 98 MET A O 1
ATOM 802 N N . GLN A 1 99 ? 8.778 1.490 3.441 1.00 86.00 99 GLN A N 1
ATOM 803 C CA . GLN A 1 99 ? 9.266 1.654 4.813 1.00 86.00 99 GLN A CA 1
ATOM 804 C C . GLN A 1 99 ? 8.338 1.003 5.845 1.00 86.00 99 GLN A C 1
ATOM 806 O O . GLN A 1 99 ? 8.781 0.209 6.677 1.00 86.00 99 GLN A O 1
ATOM 811 N N . ALA A 1 100 ? 7.033 1.270 5.759 1.00 85.94 100 ALA A N 1
ATOM 812 C CA . ALA A 1 100 ? 6.028 0.660 6.627 1.00 85.94 100 ALA A CA 1
ATOM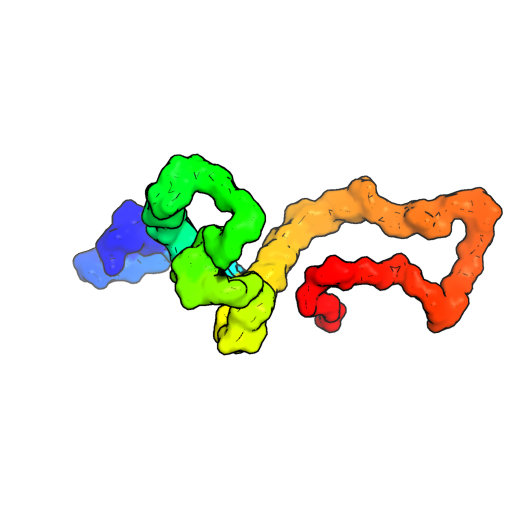 813 C C . ALA A 1 100 ? 6.033 -0.879 6.530 1.00 85.94 100 ALA A C 1
ATOM 815 O O . ALA A 1 100 ? 5.944 -1.588 7.535 1.00 85.94 100 ALA A O 1
ATOM 816 N N . SER A 1 101 ? 6.169 -1.419 5.321 1.00 81.12 101 SER A N 1
ATOM 817 C CA . SER A 1 101 ? 6.214 -2.868 5.096 1.00 81.12 101 SER A CA 1
ATOM 818 C C . SER A 1 101 ? 7.455 -3.497 5.732 1.00 81.12 101 SER A C 1
ATOM 820 O O . SER A 1 101 ? 7.344 -4.536 6.386 1.00 81.12 101 SER A O 1
ATOM 822 N N . SER A 1 102 ? 8.607 -2.830 5.628 1.00 77.56 102 SER A N 1
ATOM 823 C CA . SER A 1 102 ? 9.852 -3.233 6.293 1.00 77.56 102 SER A CA 1
ATOM 824 C C . SER A 1 102 ? 9.704 -3.237 7.820 1.00 77.56 102 SER A C 1
ATOM 826 O O . SER A 1 102 ? 9.969 -4.255 8.461 1.00 77.56 102 SER A O 1
ATOM 828 N N . GLN A 1 103 ? 9.171 -2.158 8.407 1.00 77.94 103 GLN A N 1
ATOM 829 C CA . GLN A 1 103 ? 8.908 -2.069 9.853 1.00 77.94 103 GLN A CA 1
ATOM 830 C C . GLN A 1 103 ? 7.981 -3.190 10.345 1.00 77.94 103 GLN A C 1
ATOM 832 O O . GLN A 1 103 ? 8.212 -3.790 11.395 1.00 77.94 103 GLN A O 1
ATOM 837 N N . ARG A 1 104 ? 6.942 -3.525 9.569 1.00 72.44 104 ARG A N 1
ATOM 838 C CA . ARG A 1 104 ? 6.041 -4.641 9.884 1.00 72.44 104 ARG A CA 1
ATOM 839 C C . ARG A 1 104 ? 6.763 -5.991 9.832 1.00 72.44 104 ARG A C 1
ATOM 841 O O . ARG A 1 104 ? 6.533 -6.831 10.702 1.00 72.44 104 ARG A O 1
ATOM 848 N N . ALA A 1 105 ? 7.607 -6.213 8.825 1.00 67.31 105 ALA A N 1
ATOM 849 C CA . ALA A 1 105 ? 8.333 -7.468 8.639 1.00 67.31 105 ALA A CA 1
ATOM 850 C C . ALA A 1 105 ? 9.365 -7.720 9.750 1.00 67.31 105 ALA A C 1
ATOM 852 O O . ALA A 1 105 ? 9.550 -8.868 10.160 1.00 67.31 105 ALA A O 1
ATOM 853 N N . GLN A 1 106 ? 9.974 -6.666 10.303 1.00 62.25 106 GLN A N 1
ATOM 854 C CA . GLN A 1 106 ? 10.947 -6.783 11.392 1.00 62.25 106 GLN A CA 1
ATOM 855 C C . GLN A 1 106 ? 10.394 -7.497 12.635 1.00 62.25 106 GLN A C 1
ATOM 857 O O . GLN A 1 106 ? 11.130 -8.231 13.281 1.00 62.25 106 GLN A O 1
ATOM 862 N N . GLY A 1 107 ? 9.106 -7.374 12.963 1.00 61.72 107 GLY A N 1
ATOM 863 C CA . GLY A 1 107 ? 8.560 -8.023 14.163 1.00 61.72 107 GLY A CA 1
ATOM 864 C C . GLY A 1 107 ? 8.667 -9.557 14.148 1.00 61.72 107 GLY A C 1
ATOM 865 O O . GLY A 1 107 ? 9.008 -10.165 15.165 1.00 61.72 107 GLY A O 1
ATOM 866 N N . ALA A 1 108 ? 8.393 -10.181 12.998 1.00 59.75 108 ALA A N 1
ATOM 867 C CA . ALA A 1 108 ? 8.385 -11.639 12.846 1.00 59.75 108 ALA A CA 1
ATOM 868 C C . ALA A 1 108 ? 9.668 -12.178 12.193 1.00 59.75 108 ALA A C 1
ATOM 870 O O . ALA A 1 108 ? 10.198 -13.192 12.639 1.00 59.75 108 ALA A O 1
ATOM 871 N N . ALA A 1 109 ? 10.197 -11.491 11.175 1.00 55.72 109 ALA A N 1
ATOM 872 C CA . ALA A 1 109 ? 11.376 -11.936 10.437 1.00 55.72 109 ALA A CA 1
ATOM 873 C C . ALA A 1 109 ? 12.695 -11.563 11.131 1.00 55.72 109 ALA A C 1
ATOM 875 O O . ALA A 1 109 ? 13.632 -12.353 11.084 1.00 55.72 109 ALA A O 1
ATOM 876 N N . ALA A 1 110 ? 12.789 -10.431 11.848 1.00 59.34 110 ALA A N 1
ATOM 877 C CA . ALA A 1 110 ? 14.061 -10.035 12.476 1.00 59.34 110 ALA A CA 1
ATOM 878 C C . ALA A 1 110 ? 14.501 -10.969 13.615 1.00 59.34 110 ALA A C 1
ATOM 880 O O . ALA A 1 110 ? 15.656 -10.928 14.019 1.00 59.34 110 ALA A O 1
ATOM 881 N N . LYS A 1 111 ? 13.608 -11.832 14.117 1.00 58.72 111 LYS A N 1
ATOM 882 C CA . LYS A 1 111 ? 13.960 -12.896 15.071 1.00 58.72 111 LYS A CA 1
ATOM 883 C C . LYS A 1 111 ? 14.499 -14.161 14.397 1.00 58.72 111 LYS A C 1
ATOM 885 O O . LYS A 1 111 ? 15.164 -14.948 15.057 1.00 58.72 111 LYS A O 1
ATOM 890 N N . LEU A 1 112 ? 14.189 -14.362 13.117 1.00 59.81 112 LEU A N 1
ATOM 891 C CA . LEU A 1 112 ? 14.576 -15.544 12.342 1.00 59.81 112 LEU A CA 1
ATOM 892 C C . LEU A 1 112 ? 15.836 -15.296 11.507 1.00 59.81 112 LEU A C 1
ATOM 894 O O . LEU A 1 112 ? 16.630 -16.204 11.309 1.00 59.81 112 LEU A O 1
ATOM 898 N N . VAL A 1 113 ? 16.049 -14.063 11.044 1.00 62.38 113 VAL A N 1
ATOM 899 C CA . VAL A 1 113 ? 17.202 -13.724 10.198 1.00 62.38 113 VAL A CA 1
ATOM 900 C C . VAL A 1 113 ? 18.547 -13.961 10.908 1.00 62.38 113 VAL A C 1
ATOM 902 O O . VAL A 1 113 ? 19.387 -14.619 10.306 1.00 62.38 113 VAL A O 1
ATOM 905 N N . PRO A 1 114 ? 18.768 -13.555 12.178 1.00 59.34 114 PRO A N 1
ATOM 906 C CA . PRO A 1 114 ? 20.048 -13.800 12.850 1.00 59.34 114 PRO A CA 1
ATOM 907 C C . PRO A 1 114 ? 20.336 -15.282 13.121 1.00 59.34 114 PRO A C 1
ATOM 909 O O . PRO A 1 114 ? 21.496 -15.664 13.202 1.00 59.34 114 PRO A O 1
ATOM 912 N N . SER A 1 115 ? 19.300 -16.119 13.269 1.00 63.50 115 SER A N 1
ATOM 913 C CA . SER A 1 115 ? 19.474 -17.563 13.476 1.00 63.50 115 SER A CA 1
ATOM 914 C C . SER A 1 115 ? 19.663 -18.342 12.173 1.00 63.50 115 SER A C 1
ATOM 916 O O . SER A 1 115 ? 20.187 -19.451 12.206 1.00 63.50 115 SER A O 1
ATOM 918 N N . GLN A 1 116 ? 19.241 -17.783 11.036 1.00 64.50 116 GLN A N 1
ATOM 919 C CA . GLN A 1 116 ? 19.407 -18.384 9.708 1.00 64.50 116 GLN A CA 1
ATOM 920 C C . GLN A 1 116 ? 20.656 -17.880 8.976 1.00 64.50 116 GLN A C 1
ATOM 922 O O . GLN A 1 116 ? 21.219 -18.609 8.166 1.00 64.50 116 GLN A O 1
ATOM 927 N N . PHE A 1 117 ? 21.085 -16.652 9.269 1.00 65.94 117 PHE A N 1
ATOM 928 C CA . PHE A 1 117 ? 22.246 -15.998 8.674 1.00 65.94 117 PHE A CA 1
ATOM 929 C C . PHE A 1 117 ? 23.083 -15.337 9.780 1.00 65.94 117 PHE A C 1
ATOM 931 O O . PHE A 1 117 ? 23.004 -14.119 9.972 1.00 65.94 117 PHE A O 1
ATOM 938 N N . PRO A 1 118 ? 23.856 -16.120 10.550 1.00 64.69 118 PRO A N 1
ATOM 939 C CA . PRO A 1 118 ? 24.769 -15.579 11.546 1.00 64.69 118 PRO A CA 1
ATOM 940 C C . PRO A 1 118 ? 25.901 -14.825 10.838 1.00 64.69 118 PRO A C 1
ATOM 942 O O . PRO A 1 118 ? 26.879 -15.405 10.386 1.00 64.69 118 PRO A O 1
ATOM 945 N N . ILE A 1 119 ? 25.764 -13.502 10.726 1.00 62.88 119 ILE A N 1
ATOM 946 C CA . ILE A 1 119 ? 26.749 -12.628 10.058 1.00 62.88 119 ILE A CA 1
ATOM 947 C C . ILE A 1 119 ? 28.137 -12.746 10.713 1.00 62.88 119 ILE A C 1
ATOM 949 O O . ILE A 1 119 ? 29.149 -12.588 10.038 1.00 62.88 119 ILE A O 1
ATOM 953 N N . VAL A 1 120 ? 28.180 -13.080 12.008 1.00 62.34 120 VAL A N 1
ATOM 954 C CA . VAL A 1 120 ? 29.419 -13.328 12.765 1.00 62.34 120 VAL A CA 1
ATOM 955 C C . VAL A 1 120 ? 30.216 -14.502 12.182 1.00 62.34 120 VAL A C 1
ATOM 957 O O . VAL A 1 120 ? 31.441 -14.445 12.166 1.00 62.34 120 VAL A O 1
ATOM 960 N N . ASP A 1 121 ? 29.534 -15.504 11.620 1.00 57.88 121 ASP A N 1
ATOM 961 C CA . ASP A 1 121 ? 30.173 -16.715 11.095 1.00 57.88 121 ASP A CA 1
ATOM 962 C C . ASP A 1 121 ? 30.688 -16.528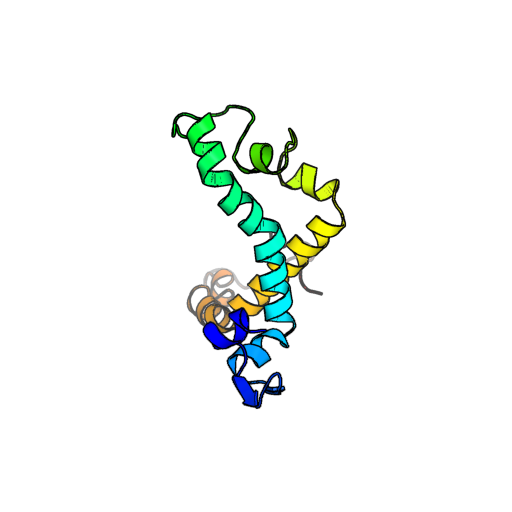 9.656 1.00 57.88 121 ASP A C 1
ATOM 964 O O . ASP A 1 121 ? 31.548 -17.271 9.190 1.00 57.88 121 ASP A O 1
ATOM 968 N N . ILE A 1 122 ? 30.189 -15.513 8.939 1.00 57.47 122 ILE A N 1
ATOM 969 C CA . ILE A 1 122 ? 30.587 -15.219 7.550 1.00 57.47 122 ILE A CA 1
ATOM 970 C C . ILE A 1 122 ? 31.997 -14.607 7.495 1.00 57.47 122 ILE A C 1
ATOM 972 O O . ILE A 1 122 ? 32.691 -14.754 6.491 1.00 57.47 122 ILE A O 1
ATOM 976 N N . GLY A 1 123 ? 32.445 -13.959 8.576 1.00 52.97 123 GLY A N 1
ATOM 977 C CA . GLY A 1 123 ? 33.815 -13.458 8.708 1.00 52.97 123 GLY A CA 1
ATOM 978 C C . GLY A 1 123 ? 34.779 -14.424 9.403 1.00 52.97 123 GLY A C 1
ATOM 979 O O . GLY A 1 123 ? 35.986 -14.206 9.367 1.00 52.97 123 GLY A O 1
ATOM 980 N N . SER A 1 124 ? 34.287 -15.503 10.019 1.00 49.94 124 SER A N 1
ATOM 981 C CA . SER A 1 124 ? 35.113 -16.483 10.731 1.00 49.94 124 SER A CA 1
ATOM 982 C C . SER A 1 124 ? 35.314 -17.759 9.909 1.00 49.94 124 SER A C 1
ATOM 984 O O . SER A 1 124 ? 34.926 -18.850 10.322 1.00 49.94 124 SER A O 1
ATOM 986 N N . ASN A 1 125 ? 35.957 -17.655 8.745 1.00 47.59 125 ASN A N 1
ATOM 987 C CA . ASN A 1 125 ? 36.677 -18.822 8.236 1.00 47.59 125 ASN A CA 1
ATOM 988 C C . ASN A 1 125 ? 37.878 -19.046 9.167 1.00 47.59 125 ASN A C 1
ATOM 990 O O . ASN A 1 125 ? 38.810 -18.246 9.190 1.00 47.59 125 ASN A O 1
ATOM 994 N N . GLU A 1 126 ? 37.832 -20.123 9.952 1.00 51.50 126 GLU A N 1
ATOM 995 C CA . GLU A 1 126 ? 38.759 -20.501 11.034 1.00 51.50 126 GLU A CA 1
ATOM 996 C C . GLU A 1 126 ? 40.222 -20.792 10.609 1.00 51.50 126 GLU A C 1
ATOM 998 O O . GLU A 1 126 ? 40.922 -21.567 11.260 1.00 51.50 126 GLU A O 1
ATOM 1003 N N . THR A 1 127 ? 40.743 -20.167 9.554 1.00 49.81 127 THR A N 1
ATOM 1004 C CA . THR A 1 127 ? 42.155 -20.314 9.151 1.00 49.81 127 THR A CA 1
ATOM 1005 C C . THR A 1 127 ? 42.906 -19.016 8.893 1.00 49.81 127 THR A C 1
ATOM 1007 O O . THR A 1 127 ? 44.129 -19.064 8.782 1.00 49.81 127 THR A O 1
ATOM 1010 N N . GLU A 1 128 ? 42.252 -17.857 8.894 1.00 49.94 128 GLU A N 1
ATOM 1011 C CA . GLU A 1 128 ? 42.951 -16.574 8.806 1.00 49.94 128 GLU A CA 1
ATOM 1012 C C . GLU A 1 128 ? 42.539 -15.701 9.989 1.00 49.94 128 GLU A C 1
ATOM 1014 O O . GLU A 1 128 ? 41.360 -15.552 10.306 1.00 49.94 128 GLU A O 1
ATOM 1019 N N . LYS A 1 129 ? 43.539 -15.195 10.722 1.00 46.97 129 LYS A N 1
ATOM 1020 C CA . LYS A 1 129 ? 43.324 -14.219 11.792 1.00 46.97 129 LYS A CA 1
ATOM 1021 C C . LYS A 1 129 ? 42.465 -13.099 11.218 1.00 46.97 129 LYS A C 1
ATOM 1023 O O . LYS A 1 129 ? 42.805 -12.592 10.158 1.00 46.97 129 LYS A O 1
ATOM 1028 N N . TYR A 1 130 ? 41.407 -12.717 11.931 1.00 49.38 130 TYR A N 1
ATOM 1029 C CA . TYR A 1 130 ? 40.673 -11.482 11.673 1.00 49.38 130 TYR A CA 1
ATOM 1030 C C . TYR A 1 130 ? 41.690 -10.328 11.635 1.00 49.38 130 TYR A C 1
ATOM 1032 O O . TYR A 1 130 ? 42.140 -9.850 12.679 1.00 49.38 130 TYR A O 1
ATOM 1040 N N . GLU A 1 131 ? 42.135 -9.950 10.441 1.00 57.78 131 GLU A N 1
ATOM 1041 C CA . GLU A 1 131 ? 42.817 -8.685 10.222 1.00 57.78 131 GLU A CA 1
ATOM 1042 C C . GLU A 1 131 ? 41.722 -7.621 10.249 1.00 57.78 131 GLU A C 1
ATOM 1044 O O . GLU A 1 131 ? 40.644 -7.820 9.684 1.00 57.78 131 GLU A O 1
ATOM 1049 N N . GLU A 1 132 ? 41.943 -6.529 10.986 1.00 59.66 132 GLU A N 1
ATOM 1050 C CA . GLU A 1 132 ? 41.004 -5.410 10.927 1.00 59.66 132 GLU A CA 1
ATOM 1051 C C . GLU A 1 132 ? 40.825 -5.019 9.454 1.00 59.66 132 GLU A C 1
ATOM 1053 O O . GLU A 1 132 ? 41.837 -4.840 8.764 1.00 59.66 132 GLU A O 1
ATOM 1058 N N . PRO A 1 133 ? 39.575 -4.916 8.959 1.00 57.38 133 PRO A N 1
ATOM 1059 C CA . PRO A 1 133 ? 39.334 -4.561 7.571 1.00 57.38 133 PRO A CA 1
ATOM 1060 C C . PRO A 1 133 ? 40.084 -3.267 7.285 1.00 57.38 133 PRO A C 1
ATOM 1062 O O . PRO A 1 133 ? 39.968 -2.285 8.030 1.00 57.38 133 PRO A O 1
ATOM 1065 N N . GLN A 1 134 ? 40.895 -3.271 6.225 1.00 61.75 134 GLN A N 1
ATOM 1066 C CA . GLN A 1 134 ? 41.585 -2.060 5.794 1.00 61.75 134 GLN A CA 1
ATOM 1067 C C . GLN A 1 134 ? 40.542 -0.954 5.614 1.00 61.75 134 GLN A C 1
ATOM 1069 O O . GLN A 1 134 ? 39.401 -1.231 5.253 1.00 61.75 134 GLN A O 1
ATOM 1074 N N . GLN A 1 135 ? 40.932 0.301 5.853 1.00 58.00 135 GLN A N 1
ATOM 1075 C CA . GLN A 1 135 ? 40.056 1.474 6.031 1.00 58.00 135 GLN A CA 1
ATOM 1076 C C . GLN A 1 135 ? 39.072 1.786 4.868 1.00 58.00 135 GLN A C 1
ATOM 1078 O O . GLN A 1 135 ? 38.381 2.797 4.913 1.00 58.00 135 GLN A O 1
ATOM 1083 N N . ASN A 1 136 ? 38.997 0.935 3.838 1.00 61.22 136 ASN A N 1
ATOM 1084 C CA . ASN A 1 136 ? 38.150 1.026 2.651 1.00 61.22 136 ASN A CA 1
ATOM 1085 C C . ASN A 1 136 ? 37.521 -0.313 2.198 1.00 61.22 136 ASN A C 1
ATOM 1087 O O . ASN A 1 136 ? 37.016 -0.395 1.076 1.00 61.22 136 ASN A O 1
ATOM 1091 N N . GLU A 1 137 ? 37.553 -1.370 3.008 1.00 73.06 137 GLU A N 1
ATOM 1092 C CA . GLU A 1 137 ? 36.909 -2.633 2.643 1.00 73.06 137 GLU A CA 1
ATOM 1093 C C . GLU A 1 137 ? 35.385 -2.549 2.831 1.00 73.06 137 GLU A C 1
ATOM 1095 O O . GLU A 1 137 ? 34.875 -2.191 3.895 1.00 73.06 137 GLU A O 1
ATOM 1100 N N . VAL A 1 138 ? 34.638 -2.839 1.765 1.00 74.06 138 VAL A N 1
ATOM 1101 C CA . VAL A 1 138 ? 33.173 -2.781 1.771 1.00 74.06 138 VAL A CA 1
ATOM 1102 C C . VAL A 1 138 ? 32.619 -4.053 2.407 1.00 74.06 138 VAL A C 1
ATOM 1104 O O . VAL A 1 138 ? 32.652 -5.117 1.797 1.00 74.06 138 VAL A O 1
ATOM 1107 N N . LEU A 1 139 ? 32.061 -3.925 3.613 1.00 75.25 139 LEU A N 1
ATOM 1108 C CA . LEU A 1 139 ? 31.492 -5.053 4.358 1.00 75.25 139 LEU A CA 1
ATOM 1109 C C . LEU A 1 139 ? 30.112 -5.489 3.829 1.00 75.25 139 LEU A C 1
ATOM 1111 O O . LEU A 1 139 ? 29.846 -6.681 3.705 1.00 75.25 139 LEU A O 1
ATOM 1115 N N . ILE A 1 140 ? 29.215 -4.538 3.533 1.00 76.56 140 ILE A N 1
ATOM 1116 C CA . ILE A 1 140 ? 27.846 -4.804 3.051 1.00 76.56 140 ILE A CA 1
ATOM 1117 C C . ILE A 1 140 ? 27.437 -3.731 2.036 1.00 76.56 140 ILE A C 1
ATOM 1119 O O . ILE A 1 140 ? 27.642 -2.541 2.269 1.00 76.56 140 ILE A O 1
ATOM 1123 N N . VAL A 1 141 ? 26.794 -4.154 0.942 1.00 81.00 141 VAL A N 1
ATOM 1124 C CA . VAL A 1 141 ? 26.122 -3.272 -0.025 1.00 81.00 141 VAL A CA 1
ATOM 1125 C C . VAL A 1 141 ? 24.640 -3.635 -0.086 1.00 81.00 141 VAL A C 1
ATOM 1127 O O . VAL A 1 141 ? 24.287 -4.725 -0.532 1.00 81.00 141 VAL A O 1
ATOM 1130 N N . ASP A 1 142 ? 23.771 -2.717 0.338 1.00 80.69 142 ASP A N 1
ATOM 1131 C CA . ASP A 1 142 ? 22.314 -2.866 0.231 1.00 80.69 142 ASP A CA 1
ATOM 1132 C C . ASP A 1 142 ? 21.816 -2.303 -1.112 1.00 80.69 142 ASP A C 1
ATOM 1134 O O . ASP A 1 142 ? 21.554 -1.106 -1.265 1.00 80.69 142 ASP A O 1
ATOM 1138 N N . ILE A 1 143 ? 21.740 -3.166 -2.129 1.00 83.19 143 ILE A N 1
ATOM 1139 C CA . ILE A 1 143 ? 21.255 -2.786 -3.460 1.00 83.19 143 ILE A CA 1
ATOM 1140 C C . ILE A 1 143 ? 19.723 -2.737 -3.437 1.00 83.19 143 ILE A C 1
ATOM 1142 O O . ILE A 1 143 ? 19.061 -3.773 -3.445 1.00 83.19 143 ILE A O 1
ATOM 1146 N N . GLY A 1 144 ? 19.161 -1.525 -3.486 1.00 75.62 144 GLY A N 1
ATOM 1147 C CA . GLY A 1 144 ? 17.709 -1.308 -3.483 1.00 75.62 144 GLY A CA 1
ATOM 1148 C C . GLY A 1 144 ? 17.097 -1.068 -2.099 1.00 75.62 144 GLY A C 1
ATOM 1149 O O . GLY A 1 144 ? 15.887 -1.220 -1.951 1.00 75.62 144 GLY A O 1
ATOM 1150 N N . GLY A 1 145 ? 17.899 -0.652 -1.112 1.00 71.94 145 GLY A N 1
ATOM 1151 C CA . GLY A 1 145 ? 17.466 -0.380 0.268 1.00 71.94 145 GLY A CA 1
ATOM 1152 C C . GLY A 1 145 ? 16.489 0.791 0.473 1.00 71.94 145 GLY A C 1
ATOM 1153 O O . GLY A 1 145 ? 16.093 1.029 1.611 1.00 71.94 145 GLY A O 1
ATOM 1154 N N . ASP A 1 146 ? 16.079 1.481 -0.604 1.00 64.38 146 ASP A N 1
ATOM 1155 C CA . ASP A 1 146 ? 15.153 2.636 -0.675 1.00 64.38 146 ASP A CA 1
ATOM 1156 C C . ASP A 1 146 ? 15.610 3.857 0.151 1.00 64.38 146 ASP A C 1
ATOM 1158 O O . ASP A 1 146 ? 15.993 4.882 -0.408 1.00 64.38 146 ASP A O 1
ATOM 1162 N N . GLU A 1 147 ? 15.693 3.715 1.472 1.00 58.06 147 GLU A N 1
ATOM 1163 C CA . GLU A 1 147 ? 16.336 4.650 2.389 1.00 58.06 147 GLU A CA 1
ATOM 1164 C C . GLU A 1 147 ? 17.149 3.834 3.410 1.00 58.06 147 GLU A C 1
ATOM 1166 O O . GLU A 1 147 ? 16.605 3.189 4.314 1.00 58.06 147 GLU A O 1
ATOM 1171 N N . ALA A 1 148 ? 18.473 3.808 3.233 1.00 43.91 148 ALA A N 1
ATOM 1172 C CA . ALA A 1 148 ? 19.379 3.186 4.187 1.00 43.91 148 ALA A CA 1
ATOM 1173 C C . ALA A 1 148 ? 19.284 3.954 5.513 1.00 43.91 148 ALA A C 1
ATOM 1175 O O . ALA A 1 148 ? 19.776 5.070 5.638 1.00 43.91 148 ALA A O 1
ATOM 1176 N N . ARG A 1 149 ? 18.568 3.342 6.457 1.00 52.53 149 ARG A N 1
ATOM 1177 C CA . ARG A 1 149 ? 18.349 3.740 7.854 1.00 52.53 149 ARG A CA 1
ATOM 1178 C C . ARG A 1 149 ? 19.454 4.656 8.408 1.00 52.53 149 ARG A C 1
ATOM 1180 O O . ARG A 1 149 ? 20.562 4.181 8.652 1.00 52.53 149 ARG A O 1
ATOM 1187 N N . SER A 1 150 ? 19.115 5.923 8.655 1.00 34.19 150 SER A N 1
ATOM 1188 C CA . SER A 1 150 ? 19.837 6.808 9.582 1.00 34.19 150 SER A CA 1
ATOM 1189 C C . SER A 1 150 ? 19.333 6.627 11.006 1.00 34.19 150 SER A C 1
ATOM 1191 O O . SER A 1 150 ? 18.086 6.614 11.155 1.00 34.19 150 SER A O 1
#

Sequence (150 aa):
MRALVSVGIFTEVDEETYAHNTRSKIFTNTLFRTLMRGMSSIMTPYLVKLPEYLASTSFRNPGTAQQNLFQYTMNTKLSYFEWLHTKPRELEIVTSTMQASSQRAQGAAAKLVPSQFPIVDIGSNETEKYEEPQQNEVLIVDIGGDEARS

Organism: NCBI:txid352851

pLDDT: mean 79.91, std 15.11, range [34.19, 96.38]